Protein AF-A0A2P5C5N9-F1 (afdb_monomer)

Solvent-accessible surface area (backbone atoms only — not comparable to full-atom values): 6637 Å² total; per-residue (Å²): 135,84,82,73,84,71,80,68,76,73,80,66,76,76,73,73,68,91,63,78,86,71,82,76,91,64,102,59,92,70,82,70,89,71,60,37,61,87,92,33,42,38,79,49,70,52,51,47,75,41,74,92,76,40,22,24,39,30,42,33,39,33,23,33,37,85,57,48,84,75,49,75,49,75,52,78,43,80,70,42,93,44,70,68,56,31,40,55,50,41,48,57,52,48,55,54,47,36,50,73,75,71,47,77,112

Foldseek 3Di:
DDPPDPPPPPPDPVPPDPPPPPPDDDDDCPPDDAADPAPAKDKDKAKDDDPVQQKIKMKIWIAHNVRDTDDIDIDIGHHDDDRVSRRVVRVVVSVVVCVVVPHDD

Structure (mmCIF, N/CA/C/O backbone):
data_AF-A0A2P5C5N9-F1
#
_entry.id   AF-A0A2P5C5N9-F1
#
loop_
_atom_site.group_PDB
_atom_site.id
_atom_site.type_symbol
_atom_site.label_atom_id
_atom_site.label_alt_id
_atom_site.label_comp_id
_atom_site.label_asym_id
_atom_site.label_entity_id
_atom_site.label_seq_id
_atom_site.pdbx_PDB_ins_code
_atom_site.Cartn_x
_atom_site.Cartn_y
_atom_site.Cartn_z
_atom_site.occupancy
_atom_site.B_iso_or_equiv
_atom_site.auth_seq_id
_atom_site.auth_comp_id
_atom_site.auth_asym_id
_atom_site.auth_atom_id
_atom_site.pdbx_PDB_model_num
ATOM 1 N N . MET A 1 1 ? 17.785 -0.500 6.151 1.00 42.50 1 MET A N 1
ATOM 2 C CA . MET A 1 1 ? 16.843 0.196 5.250 1.00 42.50 1 MET A CA 1
ATOM 3 C C . MET A 1 1 ? 16.244 1.326 6.052 1.00 42.50 1 MET A C 1
ATOM 5 O O . MET A 1 1 ? 15.556 1.061 7.024 1.00 42.50 1 MET A O 1
ATOM 9 N N . ASP A 1 2 ? 16.634 2.552 5.733 1.00 36.47 2 ASP A N 1
ATOM 10 C CA . ASP A 1 2 ? 16.307 3.734 6.524 1.00 36.47 2 ASP A CA 1
ATOM 11 C C . ASP A 1 2 ? 14.911 4.222 6.107 1.00 36.47 2 ASP A C 1
ATOM 13 O O . ASP A 1 2 ? 14.725 4.747 5.005 1.00 36.47 2 ASP A O 1
ATOM 17 N N . TYR A 1 3 ? 13.894 3.956 6.930 1.00 37.94 3 TYR A N 1
ATOM 18 C CA . TYR A 1 3 ? 12.519 4.399 6.687 1.00 37.94 3 TYR A CA 1
ATOM 19 C C . TYR A 1 3 ? 12.405 5.887 7.031 1.00 37.94 3 TYR A C 1
ATOM 21 O O . TYR A 1 3 ? 11.691 6.265 7.955 1.00 37.94 3 TYR A O 1
ATOM 29 N N . LYS A 1 4 ? 13.131 6.753 6.312 1.00 34.88 4 LYS A N 1
ATOM 30 C CA . LYS A 1 4 ? 12.896 8.197 6.409 1.00 34.88 4 LYS A CA 1
ATOM 31 C C . LYS A 1 4 ? 11.409 8.441 6.160 1.00 34.88 4 LYS A C 1
ATOM 33 O O . LYS A 1 4 ? 10.875 8.011 5.132 1.00 34.88 4 LYS A O 1
ATOM 38 N N . LEU A 1 5 ? 10.764 9.065 7.146 1.00 34.59 5 LEU A N 1
ATOM 39 C CA . LEU A 1 5 ? 9.392 9.554 7.107 1.00 34.59 5 LEU A CA 1
ATOM 40 C C . LEU A 1 5 ? 9.260 10.469 5.885 1.00 34.59 5 LEU A C 1
ATOM 42 O O . LEU A 1 5 ? 9.597 11.647 5.929 1.00 34.59 5 LEU A O 1
ATOM 46 N N . TYR A 1 6 ? 8.797 9.917 4.773 1.00 34.66 6 TYR A N 1
ATOM 47 C CA . TYR A 1 6 ? 8.208 10.717 3.716 1.00 34.66 6 TYR A CA 1
ATOM 48 C C . TYR A 1 6 ? 6.714 10.671 3.989 1.00 34.66 6 TYR A C 1
ATOM 50 O O . TYR A 1 6 ? 6.005 9.815 3.462 1.00 34.66 6 TYR A O 1
ATOM 58 N N . ILE A 1 7 ? 6.247 11.567 4.861 1.00 30.53 7 ILE A N 1
ATOM 59 C CA . ILE A 1 7 ? 4.872 12.046 4.746 1.00 30.53 7 ILE A CA 1
ATOM 60 C C . ILE A 1 7 ? 4.876 12.794 3.416 1.00 30.53 7 ILE A C 1
ATOM 62 O O . ILE A 1 7 ? 5.262 13.957 3.341 1.00 30.53 7 ILE A O 1
ATOM 66 N N . VAL A 1 8 ? 4.611 12.069 2.329 1.00 31.78 8 VAL A N 1
ATOM 67 C CA . VAL A 1 8 ? 4.328 12.702 1.049 1.00 31.78 8 VAL A CA 1
ATOM 68 C C . VAL A 1 8 ? 3.018 13.423 1.287 1.00 31.78 8 VAL A C 1
ATOM 70 O O . VAL A 1 8 ? 1.972 12.792 1.423 1.00 31.78 8 VAL A O 1
ATOM 73 N N . GLU A 1 9 ? 3.113 14.742 1.420 1.00 32.28 9 GLU A N 1
ATOM 74 C CA . GLU A 1 9 ? 1.997 15.652 1.244 1.00 32.28 9 GLU A CA 1
ATOM 75 C C . GLU A 1 9 ? 1.298 15.221 -0.044 1.00 32.28 9 GLU A C 1
ATOM 77 O O . GLU A 1 9 ? 1.868 15.297 -1.139 1.00 32.28 9 GLU A O 1
ATOM 82 N N . ILE A 1 10 ? 0.120 14.620 0.110 1.00 39.56 10 ILE A N 1
ATOM 83 C CA . ILE A 1 10 ? -0.640 14.108 -1.016 1.00 39.56 10 ILE A CA 1
ATOM 84 C C . ILE A 1 10 ? -1.086 15.343 -1.791 1.00 39.56 10 ILE A C 1
ATOM 86 O O . ILE A 1 10 ? -2.069 15.989 -1.432 1.00 39.56 10 ILE A O 1
ATOM 90 N N . LYS A 1 11 ? -0.323 15.706 -2.827 1.00 28.61 11 LYS A N 1
ATOM 91 C CA . LYS A 1 11 ? -0.739 16.705 -3.804 1.00 28.61 11 LYS A CA 1
ATOM 92 C C . LYS A 1 11 ? -1.962 16.143 -4.503 1.00 28.61 11 LYS A C 1
ATOM 94 O O . LYS A 1 11 ? -1.842 15.255 -5.338 1.00 28.61 11 LYS A O 1
ATOM 99 N N . GLU A 1 12 ? -3.104 16.641 -4.048 1.00 35.25 12 GLU A N 1
ATOM 100 C CA . GLU A 1 12 ? -4.448 16.354 -4.521 1.00 35.25 12 GLU A CA 1
ATOM 101 C C . GLU A 1 12 ? -4.713 14.865 -4.747 1.00 35.25 12 GLU A C 1
ATOM 103 O O . GLU A 1 12 ? -4.561 14.318 -5.842 1.00 35.25 12 GLU A O 1
ATOM 108 N N . VAL A 1 13 ? -5.291 14.226 -3.726 1.00 43.9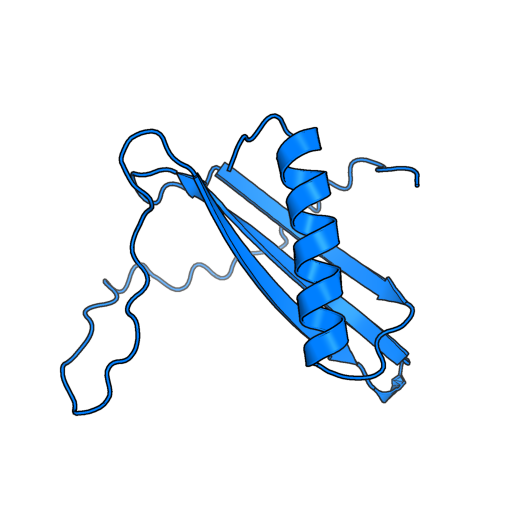4 13 VAL A N 1
ATOM 109 C CA . VAL A 1 13 ? -6.332 13.249 -4.035 1.00 43.94 13 VAL A CA 1
ATOM 110 C C . VAL A 1 13 ? -7.343 14.033 -4.864 1.00 43.94 13 VAL A C 1
ATOM 112 O O . VAL A 1 13 ? -8.050 14.882 -4.324 1.00 43.94 13 VAL A O 1
ATOM 115 N N . LYS A 1 14 ? -7.406 13.800 -6.181 1.00 33.06 14 LYS A N 1
ATOM 116 C CA . LYS A 1 14 ? -8.648 14.075 -6.897 1.00 33.06 14 LYS A CA 1
ATOM 117 C C . LYS A 1 14 ? -9.656 13.214 -6.176 1.00 33.06 14 LYS A C 1
ATOM 119 O O . LYS A 1 14 ? -9.656 11.998 -6.359 1.00 33.06 14 LYS A O 1
ATOM 124 N N . THR A 1 15 ? -10.415 13.830 -5.278 1.00 33.00 15 THR A N 1
ATOM 125 C CA . THR A 1 15 ? -11.559 13.212 -4.641 1.00 33.00 15 THR A CA 1
ATOM 126 C C . THR A 1 15 ? -12.416 12.759 -5.804 1.00 33.00 15 THR A C 1
ATOM 128 O O . THR A 1 15 ? -13.111 13.562 -6.426 1.00 33.00 15 THR A O 1
ATOM 131 N N . VAL A 1 16 ? -12.298 11.485 -6.184 1.00 47.00 16 VAL A N 1
ATOM 132 C CA . VAL A 1 16 ? -13.334 10.860 -6.981 1.00 47.00 16 VAL A CA 1
ATOM 133 C C . VAL A 1 16 ? -14.520 11.000 -6.056 1.00 47.00 16 VAL A C 1
ATOM 135 O O . VAL A 1 16 ? -14.494 10.467 -4.946 1.00 47.00 16 VAL A O 1
ATOM 138 N N . SER A 1 17 ? -15.453 11.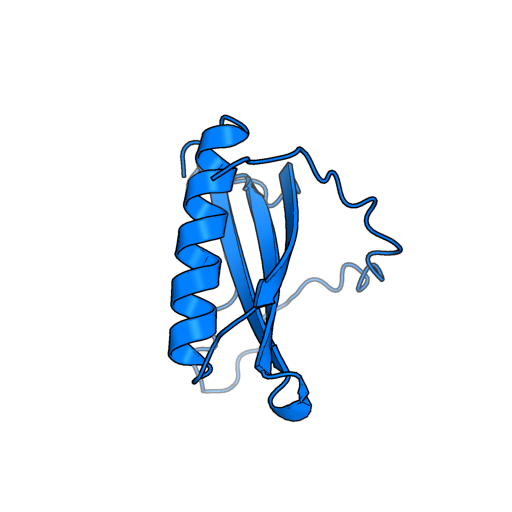874 -6.447 1.00 38.06 17 SER A N 1
ATOM 139 C CA . SER A 1 17 ? -16.683 12.139 -5.712 1.00 38.06 17 SER A CA 1
ATOM 140 C C . SER A 1 17 ? -17.174 10.825 -5.129 1.00 38.06 17 SER A C 1
ATOM 142 O O . SER A 1 17 ? -17.112 9.833 -5.862 1.00 38.06 17 SER A O 1
ATOM 144 N N . ASN A 1 18 ? -17.650 10.829 -3.880 1.00 42.84 18 ASN A N 1
ATOM 145 C CA . ASN A 1 18 ? -18.463 9.758 -3.301 1.00 42.84 18 ASN A CA 1
ATOM 146 C C . ASN A 1 18 ? -19.654 9.476 -4.238 1.00 42.84 18 ASN A C 1
ATOM 148 O O . ASN A 1 18 ? -20.781 9.890 -4.001 1.00 42.84 18 ASN A O 1
ATOM 152 N N . ARG A 1 19 ? -19.401 8.815 -5.362 1.00 39.78 19 ARG A N 1
ATOM 153 C CA . ARG A 1 19 ? -20.366 7.980 -6.025 1.00 39.78 19 ARG A CA 1
ATOM 154 C C . ARG A 1 19 ? -20.301 6.749 -5.167 1.00 39.78 19 ARG A C 1
ATOM 156 O O . ARG A 1 19 ? -19.263 6.091 -5.118 1.00 39.78 19 ARG A O 1
ATOM 163 N N . GLU A 1 20 ? -21.365 6.537 -4.409 1.00 43.75 20 GLU A N 1
ATOM 164 C CA . GLU A 1 20 ? -21.694 5.225 -3.883 1.00 43.75 20 GLU A CA 1
ATOM 165 C C . GLU A 1 20 ? -21.290 4.214 -4.957 1.00 43.75 20 GLU A C 1
ATOM 167 O O . GLU A 1 20 ? -21.830 4.237 -6.068 1.00 43.75 20 GLU A O 1
ATOM 172 N N . ILE A 1 21 ? -20.255 3.414 -4.692 1.00 50.84 21 ILE A N 1
ATOM 173 C CA . ILE A 1 21 ? -19.896 2.318 -5.585 1.00 50.84 21 ILE A CA 1
ATOM 174 C C . ILE A 1 21 ? -21.006 1.290 -5.374 1.00 50.84 21 ILE A C 1
ATOM 176 O O . ILE A 1 21 ? -20.877 0.361 -4.584 1.00 50.84 21 ILE A O 1
ATOM 180 N N . SER A 1 22 ? -22.158 1.527 -6.005 1.00 49.84 22 SER A N 1
ATOM 181 C CA . SER A 1 22 ? -23.200 0.526 -6.131 1.00 49.84 22 SER A CA 1
ATOM 182 C C . SER A 1 22 ? -22.750 -0.411 -7.239 1.00 49.84 22 SER A C 1
ATOM 184 O O . SER A 1 22 ? -22.628 -0.054 -8.411 1.00 49.84 22 SER A O 1
ATOM 186 N N . CYS A 1 23 ? -22.384 -1.608 -6.811 1.00 47.47 23 CYS A N 1
ATOM 187 C CA . CYS A 1 23 ? -22.022 -2.702 -7.681 1.00 47.47 23 CYS A CA 1
ATOM 188 C C . CYS A 1 23 ? -23.277 -3.095 -8.485 1.00 47.47 23 CYS A C 1
ATOM 190 O O . CYS A 1 23 ? -24.196 -3.707 -7.948 1.00 47.47 23 CYS A O 1
ATOM 192 N N . LEU A 1 24 ? -23.362 -2.663 -9.750 1.00 48.31 24 LEU A N 1
ATOM 193 C CA . LEU A 1 24 ? -24.441 -3.056 -10.658 1.00 48.31 24 LEU A CA 1
ATOM 194 C C . LEU A 1 24 ? -24.180 -4.480 -11.158 1.00 48.31 24 LEU A C 1
ATOM 196 O O . LEU A 1 24 ? -23.130 -4.776 -11.727 1.00 48.31 24 LEU A O 1
ATOM 200 N N . GLU A 1 25 ? -25.148 -5.363 -10.925 1.00 53.59 25 GLU A N 1
ATOM 201 C CA . GLU A 1 25 ? -25.076 -6.777 -11.279 1.00 53.59 25 GLU A CA 1
ATOM 202 C C . GLU A 1 25 ? -25.070 -6.984 -12.800 1.00 53.59 25 GLU A C 1
ATOM 204 O O . GLU A 1 25 ? -26.106 -6.905 -13.457 1.00 53.59 25 GLU A O 1
ATOM 209 N N . VAL A 1 26 ? -23.913 -7.338 -13.366 1.00 48.31 26 VAL A N 1
ATOM 210 C CA . VAL A 1 26 ? -23.842 -8.010 -14.672 1.00 48.31 26 VAL A CA 1
ATOM 211 C C . VAL A 1 26 ? -22.823 -9.144 -14.604 1.00 48.31 26 VAL A C 1
ATOM 213 O O . VAL A 1 26 ? -21.638 -8.926 -14.812 1.00 48.31 26 VAL A O 1
ATOM 216 N N . GLY A 1 27 ? -23.297 -10.367 -14.332 1.00 46.56 27 GLY A N 1
ATOM 217 C CA . GLY A 1 27 ? -22.766 -11.656 -14.830 1.00 46.56 27 GLY A CA 1
ATOM 218 C C . GLY A 1 27 ? -21.306 -12.073 -14.559 1.00 46.56 27 GLY A C 1
ATOM 219 O O . GLY A 1 27 ? -20.963 -13.234 -14.774 1.00 46.56 27 GLY A O 1
ATOM 220 N N . ARG A 1 28 ? -20.440 -11.192 -14.065 1.00 53.34 28 ARG A N 1
ATOM 221 C CA . ARG A 1 28 ? -19.092 -11.468 -13.568 1.00 53.34 28 ARG A CA 1
ATOM 222 C C . ARG A 1 28 ? -19.072 -11.026 -12.120 1.00 53.34 28 ARG A C 1
ATOM 224 O O . ARG A 1 28 ? -19.448 -9.903 -11.813 1.00 53.34 28 ARG A O 1
ATOM 231 N N . ARG A 1 29 ? -18.650 -11.919 -11.225 1.00 50.72 29 ARG A N 1
ATOM 232 C CA . ARG A 1 29 ? -18.400 -11.597 -9.816 1.00 50.72 29 ARG A CA 1
ATOM 233 C C . ARG A 1 29 ? -17.215 -10.634 -9.742 1.00 50.72 29 ARG A C 1
ATOM 235 O O . ARG A 1 29 ? -16.096 -11.051 -9.464 1.00 50.72 29 ARG A O 1
ATOM 242 N N . GLU A 1 30 ? -17.441 -9.366 -10.051 1.00 50.09 30 GLU A N 1
ATOM 243 C CA . GLU A 1 30 ? -16.525 -8.308 -9.668 1.00 50.09 30 GLU A CA 1
ATOM 244 C C . GLU A 1 30 ? -16.572 -8.243 -8.145 1.00 50.09 30 GLU A C 1
ATOM 246 O O . GLU A 1 30 ? -17.621 -8.018 -7.539 1.00 50.09 30 GLU A O 1
ATOM 251 N N . ALA A 1 31 ? -15.447 -8.573 -7.512 1.00 64.12 31 ALA A N 1
ATOM 252 C CA . ALA A 1 31 ? -15.317 -8.486 -6.071 1.00 6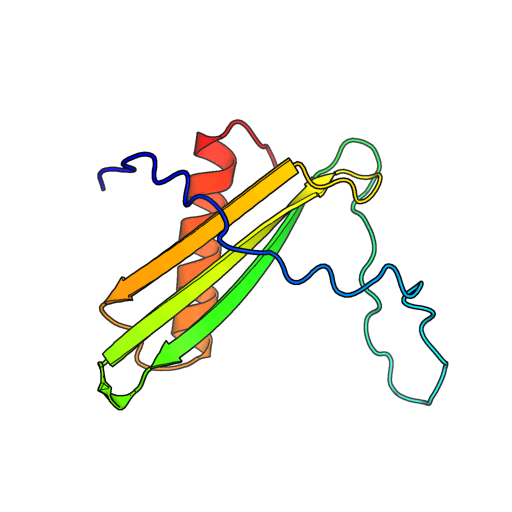4.12 31 ALA A CA 1
ATOM 253 C C . ALA A 1 31 ? -15.401 -7.005 -5.684 1.00 64.12 31 ALA A C 1
ATOM 255 O O . ALA A 1 31 ? -14.420 -6.268 -5.763 1.00 64.12 31 ALA A O 1
ATOM 256 N N . CYS A 1 32 ? -16.604 -6.575 -5.311 1.00 78.50 32 CYS A N 1
ATOM 257 C CA . CYS A 1 32 ? -16.858 -5.260 -4.744 1.00 78.50 32 CYS A CA 1
ATOM 258 C C . CYS A 1 32 ? -15.943 -5.088 -3.520 1.00 78.50 32 CYS A C 1
ATOM 260 O O . CYS A 1 32 ? -15.816 -6.006 -2.700 1.00 78.50 32 CYS A O 1
ATOM 262 N N . TRP A 1 33 ? -15.276 -3.938 -3.393 1.00 86.94 33 TRP A N 1
ATOM 263 C CA . TRP A 1 33 ? -14.481 -3.670 -2.198 1.00 86.94 33 TRP A CA 1
ATOM 264 C C . TRP A 1 33 ? -15.396 -3.683 -0.970 1.00 86.94 33 TRP A C 1
ATOM 266 O O . TRP A 1 33 ? -16.460 -3.069 -0.969 1.00 86.94 33 TRP A O 1
ATOM 276 N N . SER A 1 34 ? -14.966 -4.369 0.085 1.00 86.69 34 SER A N 1
ATOM 277 C CA . SER A 1 34 ? -15.652 -4.398 1.374 1.00 86.69 34 SER A CA 1
ATOM 278 C C . SER A 1 34 ? -14.701 -3.982 2.497 1.00 86.69 34 SER A C 1
ATOM 280 O O . SER A 1 34 ? -13.496 -4.258 2.407 1.00 86.69 34 SER A O 1
ATOM 282 N N . PRO A 1 35 ? -15.197 -3.341 3.568 1.00 90.19 35 PRO A N 1
ATOM 283 C CA . PRO A 1 35 ? -14.386 -3.078 4.750 1.00 90.19 35 PRO A CA 1
ATOM 284 C C . PRO A 1 35 ? -13.956 -4.392 5.438 1.00 90.19 35 PRO A C 1
ATOM 286 O O . PRO A 1 35 ? -14.544 -5.450 5.190 1.00 90.19 35 PRO A O 1
ATOM 289 N N . PRO A 1 36 ? -12.897 -4.367 6.266 1.00 90.75 36 PRO A N 1
ATOM 290 C CA . PRO A 1 36 ? -12.520 -5.507 7.101 1.00 90.75 36 PRO A CA 1
ATOM 291 C C . PRO A 1 36 ? -13.560 -5.760 8.209 1.00 90.75 36 PRO A C 1
ATOM 293 O O . PRO A 1 36 ? -14.462 -4.953 8.437 1.00 90.75 36 PRO A O 1
ATOM 296 N N . SER A 1 37 ? -13.418 -6.877 8.928 1.00 92.06 37 SER A N 1
ATOM 297 C CA . SER A 1 37 ? -14.204 -7.142 10.140 1.00 92.06 37 SER A CA 1
ATOM 298 C C . SER A 1 37 ? -14.021 -6.036 11.183 1.00 92.06 37 SER A C 1
ATOM 300 O O . SER A 1 37 ? -12.989 -5.364 11.211 1.00 92.06 37 SER A O 1
ATOM 302 N N . ASN A 1 38 ? -15.012 -5.869 12.063 1.00 93.50 38 ASN A N 1
ATOM 303 C CA . ASN A 1 38 ? -15.012 -4.822 13.084 1.00 93.50 38 ASN A CA 1
ATOM 304 C C . ASN A 1 38 ? -13.708 -4.804 13.904 1.00 93.50 38 ASN A C 1
ATOM 306 O O . ASN A 1 38 ? -13.253 -5.851 14.365 1.00 93.50 38 ASN A O 1
ATOM 310 N N . GLY A 1 39 ? -13.123 -3.617 14.077 1.00 91.69 39 GLY A N 1
ATOM 311 C CA . GLY A 1 39 ? -11.839 -3.431 14.768 1.00 91.69 39 GLY A CA 1
ATOM 312 C C . GLY A 1 39 ? -10.595 -3.792 13.944 1.00 91.69 39 GLY A C 1
ATOM 313 O O . GLY A 1 39 ? -9.485 -3.657 14.451 1.00 91.69 39 GLY A O 1
ATOM 314 N N . GLY A 1 40 ? -10.763 -4.238 12.696 1.00 94.12 40 GLY A N 1
ATOM 315 C CA . GLY A 1 40 ? -9.672 -4.530 11.771 1.00 94.12 40 GLY A CA 1
ATOM 316 C C . GLY A 1 40 ? -9.306 -3.357 10.861 1.00 94.12 40 GLY A C 1
ATOM 317 O O . GLY A 1 40 ? -10.038 -2.371 10.733 1.00 94.12 40 GLY A O 1
ATOM 318 N N . PHE A 1 41 ? -8.183 -3.522 10.168 1.00 95.62 41 PHE A N 1
ATOM 319 C CA . PHE A 1 41 ? -7.689 -2.608 9.146 1.00 95.62 41 PHE A CA 1
ATOM 320 C C . PHE A 1 41 ? -7.546 -3.342 7.811 1.00 95.62 41 PHE A C 1
ATOM 322 O O . PHE A 1 41 ? -7.303 -4.545 7.764 1.00 95.62 41 PHE A O 1
ATOM 329 N N . LYS A 1 42 ? -7.701 -2.623 6.699 1.00 95.38 42 LYS A N 1
ATOM 330 C CA . LYS A 1 42 ? -7.460 -3.151 5.353 1.00 95.38 42 LYS A CA 1
ATOM 331 C C . LYS A 1 42 ? -6.422 -2.293 4.650 1.00 95.38 42 LYS A C 1
ATOM 333 O O . LYS A 1 42 ? -6.604 -1.086 4.512 1.00 95.38 42 LYS A O 1
ATOM 338 N N . LEU A 1 43 ? -5.349 -2.943 4.205 1.00 95.69 43 LEU A N 1
ATOM 339 C CA . LEU A 1 43 ? -4.291 -2.357 3.390 1.00 95.69 43 LEU A CA 1
ATOM 340 C C . LEU A 1 43 ? -4.553 -2.689 1.916 1.00 95.69 43 LEU A C 1
ATOM 342 O O . LEU A 1 43 ? -4.469 -3.847 1.512 1.00 95.69 43 LEU A O 1
ATOM 346 N N . ASN A 1 44 ? -4.862 -1.676 1.113 1.00 95.38 44 ASN A N 1
ATOM 347 C CA . ASN A 1 44 ? -4.943 -1.779 -0.342 1.00 95.38 44 ASN A CA 1
ATOM 348 C C . ASN A 1 44 ? -3.636 -1.267 -0.949 1.00 95.38 44 ASN A C 1
ATOM 350 O O . ASN A 1 44 ? -3.173 -0.199 -0.556 1.00 95.38 44 ASN A O 1
ATOM 354 N N . VAL A 1 45 ? -3.052 -2.015 -1.885 1.00 94.75 45 VAL A N 1
ATOM 355 C CA . VAL A 1 45 ? -1.765 -1.710 -2.526 1.00 94.75 45 VAL A CA 1
ATOM 356 C C . VAL A 1 45 ? -1.915 -1.893 -4.031 1.00 94.75 45 VAL A C 1
ATOM 358 O O . VAL A 1 45 ? -2.621 -2.809 -4.444 1.00 94.75 45 VAL A O 1
ATOM 361 N N . ASP A 1 46 ? -1.278 -1.023 -4.808 1.00 92.50 46 ASP A N 1
ATOM 362 C CA . ASP A 1 46 ? -1.209 -1.116 -6.269 1.00 92.50 46 ASP A CA 1
ATOM 363 C C . ASP A 1 46 ? 0.145 -0.594 -6.759 1.00 92.50 46 ASP A C 1
ATOM 365 O O . ASP A 1 46 ? 0.681 0.375 -6.194 1.00 92.50 46 ASP A O 1
ATOM 369 N N . ALA A 1 47 ? 0.709 -1.229 -7.785 1.00 92.38 47 ALA A N 1
ATOM 370 C CA . ALA A 1 47 ? 2.016 -0.892 -8.325 1.00 92.38 47 ALA A CA 1
ATOM 371 C C . ALA A 1 47 ? 1.994 -0.678 -9.843 1.00 92.38 47 ALA A C 1
ATOM 373 O O . ALA A 1 47 ? 1.474 -1.461 -10.629 1.00 92.38 47 ALA A O 1
ATOM 374 N N . ALA A 1 48 ? 2.691 0.364 -10.284 1.00 90.75 48 ALA A N 1
ATOM 375 C CA . ALA A 1 48 ? 2.905 0.675 -11.686 1.00 90.75 48 ALA A CA 1
ATOM 376 C C . ALA A 1 48 ? 4.387 0.549 -12.041 1.00 90.75 48 A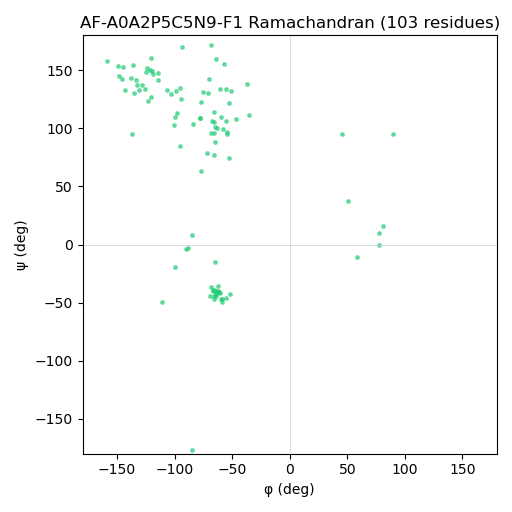LA A C 1
ATOM 378 O O . ALA A 1 48 ? 5.270 0.946 -11.282 1.00 90.75 48 ALA A O 1
ATOM 379 N N . ILE A 1 49 ? 4.681 0.033 -13.233 1.00 92.12 49 ILE A N 1
ATOM 380 C CA . ILE A 1 49 ? 6.051 -0.057 -13.746 1.00 92.12 49 ILE A CA 1
ATOM 381 C C . ILE A 1 49 ? 6.257 0.981 -14.831 1.00 92.12 49 ILE A C 1
ATOM 383 O O . ILE A 1 49 ? 5.492 1.057 -15.790 1.00 92.12 49 ILE A O 1
ATOM 387 N N . ASN A 1 50 ? 7.369 1.699 -14.735 1.00 88.44 50 ASN A N 1
ATOM 388 C CA . ASN A 1 50 ? 7.916 2.464 -15.836 1.00 88.44 50 ASN A CA 1
ATOM 389 C C . ASN A 1 50 ? 9.077 1.679 -16.464 1.00 88.44 50 ASN A C 1
ATOM 391 O O . ASN A 1 50 ? 10.184 1.628 -15.917 1.00 88.44 50 ASN A O 1
ATOM 395 N N . LYS A 1 51 ? 8.807 1.048 -17.614 1.00 86.38 51 LYS A N 1
ATOM 396 C CA . LYS A 1 51 ? 9.777 0.199 -18.323 1.00 86.38 51 LYS A CA 1
ATOM 397 C C . LYS A 1 51 ? 10.960 1.001 -18.861 1.00 86.38 51 LYS A C 1
ATOM 399 O O . LYS A 1 51 ? 12.092 0.535 -18.743 1.00 86.38 51 LYS A O 1
ATOM 404 N N . ASP A 1 52 ? 10.708 2.207 -19.366 1.00 88.00 52 ASP A N 1
ATOM 405 C CA . ASP A 1 52 ? 11.734 3.077 -19.951 1.00 88.00 52 ASP A CA 1
ATOM 406 C C . ASP A 1 52 ? 12.768 3.489 -18.901 1.00 88.00 52 ASP A C 1
ATOM 408 O O . ASP A 1 52 ? 13.975 3.423 -19.126 1.00 88.00 52 ASP A O 1
ATOM 412 N N . MET A 1 53 ? 12.291 3.830 -17.703 1.00 85.12 53 MET A N 1
ATOM 413 C CA . MET A 1 53 ? 13.132 4.228 -16.575 1.00 85.12 53 MET A CA 1
ATOM 414 C C . MET A 1 53 ? 13.596 3.052 -15.704 1.00 85.12 53 MET A C 1
ATOM 416 O O . MET A 1 53 ? 14.329 3.272 -14.743 1.00 85.12 53 MET A O 1
ATOM 420 N N . ARG A 1 54 ? 13.165 1.812 -15.984 1.00 86.50 54 ARG A N 1
ATOM 421 C CA . ARG A 1 54 ? 13.424 0.613 -15.152 1.00 86.50 54 ARG A CA 1
ATOM 422 C C . ARG A 1 54 ? 13.081 0.817 -13.667 1.00 86.50 54 ARG A C 1
ATOM 424 O O . ARG A 1 54 ? 13.774 0.334 -12.765 1.00 86.50 54 ARG A O 1
ATOM 431 N N . THR A 1 55 ? 12.001 1.546 -13.409 1.00 88.75 55 THR A N 1
ATOM 432 C CA . THR A 1 55 ? 11.508 1.862 -12.061 1.00 88.75 55 THR A CA 1
ATOM 433 C C . THR A 1 55 ? 10.097 1.331 -11.874 1.00 88.75 55 THR A C 1
ATOM 435 O O . THR A 1 55 ? 9.385 1.061 -12.840 1.00 88.75 55 THR A O 1
ATOM 438 N N . MET A 1 56 ? 9.692 1.187 -10.620 1.00 92.56 56 MET A N 1
ATOM 439 C CA . MET A 1 56 ? 8.295 1.030 -10.240 1.00 92.56 56 MET A CA 1
ATOM 440 C C . MET A 1 56 ? 7.881 2.167 -9.314 1.00 92.56 56 MET A C 1
ATOM 442 O O . MET A 1 56 ? 8.686 2.664 -8.528 1.00 92.56 56 MET A O 1
ATOM 446 N N . ASP A 1 57 ? 6.617 2.536 -9.391 1.00 92.38 57 ASP A N 1
ATOM 447 C CA . ASP A 1 57 ? 5.922 3.372 -8.426 1.00 92.38 57 ASP A CA 1
ATOM 448 C C . ASP A 1 57 ? 4.842 2.522 -7.770 1.00 92.38 57 ASP A C 1
ATOM 450 O O . ASP A 1 57 ? 4.295 1.624 -8.402 1.00 92.38 57 ASP A O 1
ATOM 454 N N . PHE A 1 58 ? 4.534 2.769 -6.505 1.00 94.12 58 PHE A N 1
ATOM 455 C CA . PHE A 1 58 ? 3.403 2.110 -5.868 1.00 94.12 58 PHE A CA 1
ATOM 456 C C . PHE A 1 58 ? 2.708 3.036 -4.882 1.00 94.12 58 PHE A C 1
ATOM 458 O O . PHE A 1 58 ? 3.324 3.942 -4.308 1.00 94.12 58 PHE A O 1
ATOM 465 N N . GLY A 1 59 ? 1.420 2.772 -4.693 1.00 93.75 59 GLY A N 1
ATOM 466 C CA . GLY A 1 59 ? 0.570 3.410 -3.704 1.00 93.75 59 GLY A CA 1
ATOM 467 C C . GLY A 1 59 ? 0.029 2.379 -2.724 1.00 93.75 59 GLY A C 1
ATOM 468 O O . GLY A 1 59 ? -0.236 1.238 -3.094 1.00 93.75 59 GLY A O 1
ATOM 469 N N . ALA A 1 60 ? -0.148 2.782 -1.470 1.00 95.38 60 ALA A N 1
ATOM 470 C CA . ALA A 1 60 ? -0.865 1.996 -0.482 1.00 95.38 60 ALA A CA 1
ATOM 471 C C . ALA A 1 60 ? -1.793 2.876 0.359 1.00 95.38 60 ALA A C 1
ATOM 473 O O . ALA A 1 60 ? -1.446 4.011 0.684 1.00 95.38 60 ALA A O 1
ATOM 474 N N . ILE A 1 61 ? -2.962 2.349 0.721 1.00 96.06 61 ILE A N 1
ATOM 475 C CA . ILE A 1 61 ? -3.965 3.007 1.567 1.00 96.06 61 ILE A CA 1
ATOM 476 C C . ILE A 1 61 ? -4.388 2.038 2.669 1.00 96.06 61 ILE A C 1
ATOM 478 O O . ILE A 1 61 ? -4.719 0.887 2.388 1.00 96.06 61 ILE A O 1
ATOM 482 N N . ILE A 1 62 ? -4.421 2.522 3.909 1.00 95.31 62 ILE A N 1
ATOM 483 C CA . ILE A 1 62 ? -5.001 1.825 5.058 1.00 95.31 62 ILE A CA 1
ATOM 484 C C . ILE A 1 62 ? -6.360 2.448 5.364 1.00 95.31 62 ILE A C 1
ATOM 486 O O . ILE A 1 62 ? -6.473 3.671 5.498 1.00 95.31 62 ILE A O 1
ATOM 490 N N . ARG A 1 63 ? -7.376 1.595 5.499 1.00 95.75 63 ARG A N 1
ATOM 491 C CA . ARG A 1 63 ? -8.712 1.964 5.980 1.00 95.75 63 ARG A CA 1
ATOM 492 C C . ARG A 1 63 ? -9.112 1.118 7.179 1.00 95.75 63 ARG A C 1
ATOM 494 O O . ARG A 1 63 ? -8.661 -0.022 7.291 1.00 95.75 63 ARG A O 1
ATOM 501 N N . ASP A 1 64 ? -9.951 1.658 8.051 1.00 94.25 64 ASP A N 1
ATOM 502 C CA . ASP A 1 64 ? -10.520 0.906 9.170 1.00 94.25 64 ASP A CA 1
ATOM 503 C C . ASP A 1 64 ? -11.785 0.117 8.772 1.00 94.25 64 ASP A C 1
ATOM 505 O O . ASP A 1 64 ? -12.218 0.107 7.615 1.00 94.25 64 ASP A O 1
ATOM 509 N N . SER A 1 65 ? -12.402 -0.544 9.754 1.00 95.50 65 SER A N 1
ATOM 510 C CA . SER A 1 65 ? -13.659 -1.289 9.588 1.00 95.50 65 SER A CA 1
ATOM 511 C C . SER A 1 65 ? -14.889 -0.446 9.225 1.00 95.50 65 SER A C 1
ATOM 513 O O . SER A 1 65 ? -15.884 -1.001 8.765 1.00 95.50 65 SER A O 1
ATOM 515 N N . LYS A 1 66 ? -14.836 0.882 9.379 1.00 93.69 66 LYS A N 1
ATOM 516 C CA . LYS A 1 66 ? -15.873 1.809 8.896 1.00 93.69 66 LYS A CA 1
ATOM 517 C C . LYS A 1 66 ? -15.587 2.293 7.471 1.00 93.69 66 LYS A C 1
ATOM 519 O O . LYS A 1 66 ? -16.396 3.009 6.888 1.00 93.69 66 LYS A O 1
ATOM 524 N N . GLY A 1 67 ? -14.451 1.892 6.900 1.00 90.44 67 GLY A N 1
ATOM 525 C CA . 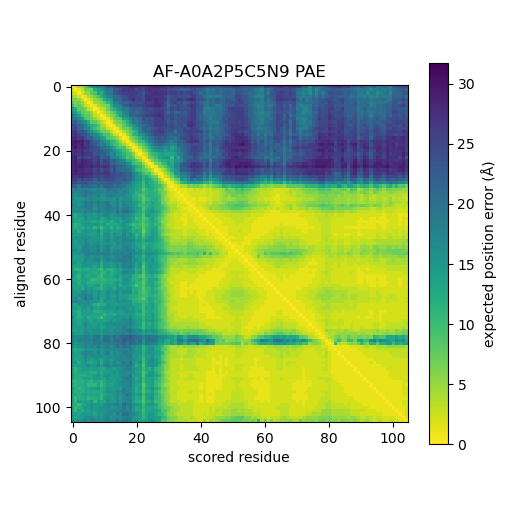GLY A 1 67 ? -13.960 2.371 5.615 1.00 90.44 67 GLY A CA 1
ATOM 526 C C . GLY A 1 67 ? -13.329 3.762 5.682 1.00 90.44 67 GLY A C 1
ATOM 527 O O . GLY A 1 67 ? -13.033 4.329 4.623 1.00 90.44 67 GLY A O 1
ATOM 528 N N . GLU A 1 68 ? -13.100 4.291 6.888 1.00 92.44 68 GLU A N 1
ATOM 529 C CA . GLU A 1 68 ? -12.460 5.581 7.117 1.00 92.44 68 GLU A CA 1
ATOM 530 C C . GLU A 1 68 ? -10.976 5.499 6.761 1.00 92.44 68 GLU A C 1
ATOM 532 O O . GLU A 1 68 ? -10.307 4.485 6.964 1.00 92.44 68 GLU A O 1
ATOM 537 N N . PHE A 1 69 ? -10.463 6.580 6.179 1.00 93.25 69 PHE A N 1
ATOM 538 C CA . PHE A 1 69 ? -9.058 6.694 5.818 1.00 93.25 69 PHE A CA 1
ATOM 539 C C . PHE A 1 69 ? -8.187 6.829 7.070 1.00 93.25 69 PHE A C 1
ATOM 541 O O . PHE A 1 69 ? -8.433 7.701 7.899 1.00 93.25 69 PHE A O 1
ATOM 548 N N . ILE A 1 70 ? -7.135 6.012 7.159 1.00 94.56 70 ILE A N 1
ATOM 549 C CA . ILE A 1 70 ? -6.200 6.016 8.292 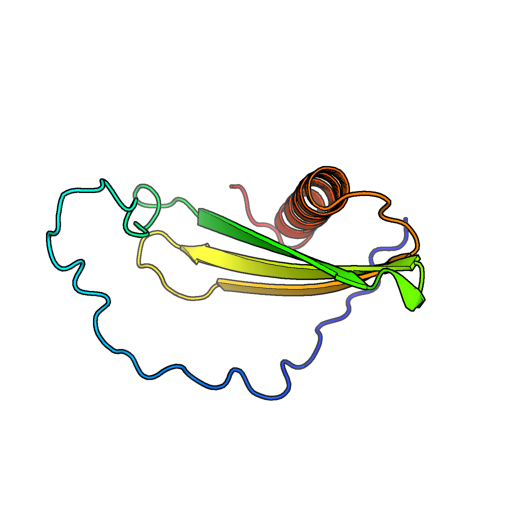1.00 94.56 70 ILE A CA 1
ATOM 550 C C . ILE A 1 70 ? -4.828 6.539 7.874 1.00 94.56 70 ILE A C 1
ATOM 552 O O . ILE A 1 70 ? -4.265 7.411 8.531 1.00 94.56 70 ILE A O 1
ATOM 556 N N . ALA A 1 71 ? -4.273 6.007 6.784 1.00 92.88 71 ALA A N 1
ATOM 557 C CA . ALA A 1 71 ? -2.950 6.388 6.301 1.00 92.88 71 ALA A CA 1
ATOM 558 C C . ALA A 1 71 ? -2.774 6.054 4.815 1.00 92.88 71 ALA A C 1
ATOM 560 O O . ALA A 1 71 ? -3.425 5.151 4.288 1.00 92.88 71 ALA A O 1
ATOM 561 N N . ALA A 1 72 ? -1.840 6.738 4.151 1.00 95.69 72 ALA A N 1
ATOM 562 C CA . ALA A 1 72 ? -1.406 6.418 2.794 1.00 95.69 72 ALA A CA 1
ATOM 563 C C . ALA A 1 72 ? 0.117 6.475 2.651 1.00 95.69 72 ALA A C 1
ATOM 565 O O . ALA A 1 72 ? 0.804 7.202 3.370 1.00 95.69 72 ALA A O 1
ATOM 566 N N . LEU A 1 73 ? 0.622 5.725 1.676 1.00 93.19 73 LEU A N 1
ATOM 567 C CA . LEU A 1 73 ? 2.017 5.684 1.262 1.00 93.19 73 LEU A CA 1
ATOM 568 C C . LEU A 1 73 ? 2.092 5.784 -0.261 1.00 93.19 73 LEU A C 1
ATOM 570 O O . LEU A 1 73 ? 1.345 5.111 -0.963 1.00 93.19 73 LEU A O 1
ATOM 574 N N . SER A 1 74 ? 3.033 6.574 -0.769 1.00 94.44 74 SER A N 1
ATOM 575 C CA . SER A 1 74 ? 3.425 6.557 -2.178 1.00 94.44 74 SER A CA 1
ATOM 576 C C . SER A 1 74 ? 4.943 6.589 -2.277 1.00 94.44 74 SER A C 1
ATOM 578 O O . SER A 1 74 ? 5.595 7.388 -1.597 1.00 94.44 74 SER A O 1
ATOM 580 N N . LYS A 1 75 ? 5.523 5.687 -3.070 1.00 90.31 75 LYS A N 1
ATOM 581 C CA . LYS A 1 75 ? 6.977 5.557 -3.218 1.00 90.31 75 LYS A CA 1
ATOM 582 C C . LYS A 1 75 ? 7.356 5.091 -4.619 1.00 90.31 75 LYS A C 1
ATOM 584 O O . LYS A 1 75 ? 6.714 4.220 -5.196 1.00 90.31 75 LYS A O 1
ATOM 589 N N . LYS A 1 76 ? 8.491 5.609 -5.088 1.00 90.94 76 LYS A N 1
ATOM 590 C CA . LYS A 1 76 ? 9.227 5.102 -6.247 1.00 90.94 76 LYS A CA 1
ATOM 591 C C . LYS A 1 76 ? 10.331 4.159 -5.779 1.00 90.94 76 LYS A C 1
ATOM 593 O O . LYS A 1 76 ? 11.070 4.488 -4.850 1.00 90.94 76 LYS A O 1
ATOM 598 N N . ILE A 1 77 ? 10.469 3.009 -6.425 1.00 86.12 77 ILE A N 1
ATOM 599 C CA . ILE A 1 77 ? 11.534 2.033 -6.186 1.00 86.12 77 ILE A CA 1
ATOM 600 C C . ILE A 1 77 ? 12.238 1.743 -7.512 1.00 86.12 77 ILE A C 1
ATOM 602 O O . ILE A 1 77 ? 11.609 1.506 -8.544 1.00 86.12 77 ILE A O 1
ATOM 606 N N . VAL A 1 78 ? 13.570 1.741 -7.489 1.00 86.06 78 VAL A N 1
ATOM 607 C CA . VAL A 1 78 ? 14.368 1.285 -8.630 1.00 86.06 78 VAL A CA 1
ATOM 608 C C . VAL A 1 78 ? 14.321 -0.238 -8.696 1.00 86.06 78 VAL A C 1
ATOM 610 O O . VAL A 1 78 ? 14.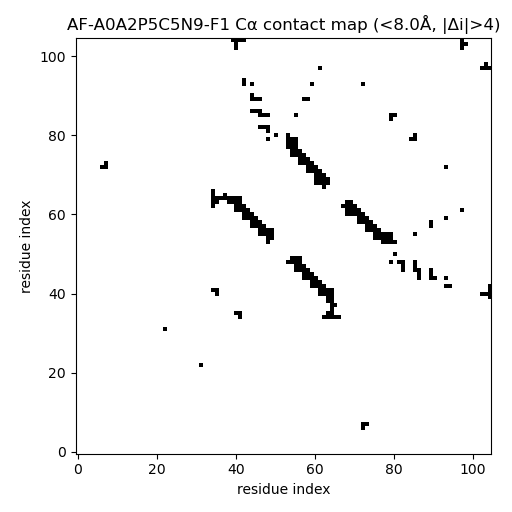571 -0.920 -7.702 1.00 86.06 78 VAL A O 1
ATOM 613 N N . GLY A 1 79 ? 14.041 -0.774 -9.883 1.00 71.50 79 GLY A N 1
ATOM 614 C CA . GLY A 1 79 ? 14.060 -2.209 -10.125 1.00 71.50 79 GLY A CA 1
ATOM 615 C C . GLY A 1 79 ? 12.721 -2.900 -9.875 1.00 71.50 79 GLY A C 1
ATOM 616 O O . GLY A 1 79 ? 12.437 -3.396 -8.784 1.00 71.50 79 GLY A O 1
ATOM 617 N N . ALA A 1 80 ? 11.965 -3.066 -10.953 1.00 69.50 80 ALA A N 1
ATOM 618 C CA . ALA A 1 80 ? 10.977 -4.122 -11.127 1.00 69.50 80 ALA A CA 1
ATOM 619 C C . ALA A 1 80 ? 11.022 -4.566 -12.592 1.00 69.50 80 ALA A C 1
ATOM 621 O O . ALA A 1 80 ? 11.079 -3.727 -13.489 1.00 69.50 80 ALA A O 1
ATOM 622 N N . LEU A 1 81 ? 11.064 -5.879 -12.819 1.00 75.38 81 LEU A N 1
ATOM 623 C CA . LEU A 1 81 ? 11.204 -6.457 -14.160 1.00 75.38 81 LEU A CA 1
ATOM 624 C C . LEU A 1 81 ? 9.862 -6.931 -14.734 1.00 75.38 81 LEU A C 1
ATOM 626 O O . LEU A 1 81 ? 9.740 -7.071 -15.947 1.00 75.38 81 LEU A O 1
ATOM 630 N N . SER A 1 82 ? 8.858 -7.143 -13.880 1.00 87.75 82 SER A N 1
ATOM 631 C CA . SER A 1 82 ? 7.510 -7.552 -14.273 1.00 87.75 82 SER A CA 1
ATOM 632 C C . SER A 1 82 ? 6.460 -6.994 -13.302 1.00 87.75 82 SER A C 1
ATOM 634 O O . SER A 1 82 ? 6.812 -6.744 -12.140 1.00 87.75 82 SER A O 1
ATOM 636 N N . PRO A 1 83 ? 5.204 -6.782 -13.747 1.00 87.81 83 PRO A N 1
ATOM 637 C CA . PRO A 1 83 ? 4.111 -6.289 -12.901 1.00 87.81 83 PRO A CA 1
ATOM 638 C C . PRO A 1 83 ? 3.934 -7.100 -11.616 1.00 87.81 83 PRO A C 1
ATOM 640 O O . PRO A 1 83 ? 3.845 -6.531 -10.537 1.00 87.81 83 PRO A O 1
ATOM 643 N N . GLU A 1 84 ? 4.016 -8.425 -11.700 1.00 90.62 84 GLU A N 1
ATOM 644 C CA . GLU A 1 84 ? 3.855 -9.333 -10.560 1.00 90.62 84 GLU A CA 1
ATOM 645 C C . GLU A 1 84 ? 4.941 -9.105 -9.499 1.00 90.62 84 GLU A C 1
ATOM 647 O O . GLU A 1 84 ? 4.672 -9.103 -8.298 1.00 90.62 84 GLU A O 1
ATOM 652 N N . MET A 1 85 ? 6.180 -8.862 -9.940 1.00 88.69 85 MET A N 1
ATOM 653 C CA . MET A 1 85 ? 7.287 -8.524 -9.048 1.00 88.69 85 MET A CA 1
ATOM 654 C C . MET A 1 85 ? 7.093 -7.143 -8.410 1.00 88.69 85 MET A C 1
ATOM 656 O O . MET A 1 85 ? 7.468 -6.953 -7.253 1.00 88.69 85 MET A O 1
ATOM 660 N N . ALA A 1 86 ? 6.540 -6.174 -9.147 1.00 89.62 86 ALA A N 1
ATOM 661 C CA . ALA A 1 86 ? 6.245 -4.850 -8.608 1.00 89.62 86 ALA A CA 1
ATOM 662 C C . ALA A 1 86 ? 5.159 -4.919 -7.528 1.00 89.62 86 ALA A C 1
ATOM 664 O O . ALA A 1 86 ? 5.379 -4.397 -6.438 1.00 89.62 86 ALA A O 1
ATOM 665 N N . GLU A 1 87 ? 4.064 -5.637 -7.780 1.00 89.44 87 GLU A N 1
ATOM 666 C CA . GLU A 1 87 ? 2.993 -5.855 -6.801 1.00 89.44 87 GLU A CA 1
ATOM 667 C C . GLU A 1 87 ? 3.512 -6.536 -5.530 1.00 89.44 87 GLU A C 1
ATOM 669 O O . GLU A 1 87 ? 3.325 -6.040 -4.418 1.00 89.44 87 GLU A O 1
ATOM 674 N N . ALA A 1 88 ? 4.262 -7.635 -5.674 1.00 91.31 88 ALA A N 1
ATOM 675 C CA . ALA A 1 88 ? 4.818 -8.355 -4.529 1.00 91.31 88 ALA A CA 1
ATOM 676 C C . ALA A 1 88 ? 5.767 -7.478 -3.691 1.00 91.31 88 ALA A C 1
ATOM 678 O O . ALA A 1 88 ? 5.716 -7.487 -2.456 1.00 91.31 88 ALA A O 1
ATOM 679 N N . LYS A 1 89 ? 6.619 -6.680 -4.350 1.00 91.94 89 LYS A N 1
ATOM 680 C CA . LYS A 1 89 ? 7.500 -5.723 -3.667 1.00 91.94 89 LYS A CA 1
ATOM 681 C C . LYS A 1 89 ? 6.709 -4.619 -2.974 1.00 91.94 89 LYS A C 1
ATOM 683 O O . LYS A 1 89 ? 7.020 -4.297 -1.827 1.00 91.94 89 LYS A O 1
ATOM 688 N N . ALA A 1 90 ? 5.706 -4.056 -3.642 1.00 93.38 90 ALA A N 1
ATOM 689 C CA . ALA A 1 90 ? 4.855 -3.012 -3.088 1.00 93.38 90 ALA A CA 1
ATOM 690 C C . ALA A 1 90 ? 4.160 -3.496 -1.813 1.00 93.38 90 ALA A C 1
ATOM 692 O O . ALA A 1 90 ? 4.246 -2.825 -0.784 1.00 93.38 90 ALA A O 1
ATOM 693 N N . VAL A 1 91 ? 3.576 -4.700 -1.833 1.00 95.25 91 VAL A N 1
ATOM 694 C CA . VAL A 1 91 ? 2.943 -5.319 -0.658 1.00 95.25 91 VAL A CA 1
ATOM 695 C C . VAL A 1 91 ? 3.945 -5.502 0.482 1.00 95.25 91 VAL A C 1
ATOM 697 O O . VAL A 1 91 ? 3.664 -5.107 1.612 1.00 95.25 91 VAL A O 1
ATOM 700 N N . GLY A 1 92 ? 5.141 -6.034 0.212 1.00 94.31 92 GLY A N 1
ATOM 701 C CA . GLY A 1 92 ? 6.161 -6.233 1.250 1.00 94.31 92 GLY A CA 1
ATOM 702 C C . GLY A 1 92 ? 6.612 -4.928 1.921 1.00 94.31 92 GLY A C 1
ATOM 703 O O . GLY A 1 92 ? 6.760 -4.862 3.150 1.00 94.31 92 GLY A O 1
ATOM 704 N N . VAL A 1 93 ? 6.787 -3.864 1.132 1.00 94.19 93 VAL A N 1
ATOM 705 C CA . VAL A 1 93 ? 7.136 -2.533 1.652 1.00 94.19 93 VAL A CA 1
ATOM 706 C C . VAL A 1 93 ? 5.964 -1.930 2.426 1.00 94.19 93 VAL A C 1
ATOM 708 O O . VAL A 1 93 ? 6.170 -1.415 3.525 1.00 94.19 93 VAL A O 1
ATOM 711 N N . ALA A 1 94 ? 4.743 -2.033 1.903 1.00 95.69 94 ALA A N 1
ATOM 712 C CA . ALA A 1 94 ? 3.542 -1.502 2.534 1.00 95.69 94 ALA A CA 1
ATOM 713 C C . ALA A 1 94 ? 3.218 -2.200 3.870 1.00 95.69 94 ALA A C 1
ATOM 715 O O . ALA A 1 94 ? 2.888 -1.521 4.837 1.00 95.69 94 ALA A O 1
ATOM 716 N N . LEU A 1 95 ? 3.402 -3.522 3.981 1.00 96.31 95 LEU A N 1
ATOM 717 C CA . LEU A 1 95 ? 3.250 -4.269 5.241 1.00 96.31 95 LEU A CA 1
ATOM 718 C C . LEU A 1 95 ? 4.278 -3.847 6.298 1.00 96.31 95 LEU A C 1
ATOM 720 O O . LEU A 1 95 ? 3.969 -3.727 7.485 1.00 96.31 95 LEU A O 1
ATOM 724 N N . SER A 1 96 ? 5.524 -3.625 5.877 1.00 95.81 96 SER A N 1
ATOM 725 C CA . SER A 1 96 ? 6.579 -3.147 6.777 1.00 95.81 96 SER A CA 1
ATOM 726 C C . SER A 1 96 ? 6.286 -1.727 7.260 1.00 95.81 96 SER A C 1
ATOM 728 O O . SER A 1 96 ? 6.446 -1.430 8.442 1.00 95.81 96 SER A O 1
ATOM 730 N N . TRP A 1 97 ? 5.787 -0.876 6.363 1.00 95.50 97 TRP A N 1
ATOM 731 C CA . TRP A 1 97 ? 5.332 0.469 6.689 1.00 95.50 97 TRP A CA 1
ATOM 732 C C . TRP A 1 97 ? 4.122 0.474 7.635 1.00 95.50 97 TRP A C 1
ATOM 734 O O . TRP A 1 97 ? 4.156 1.212 8.613 1.00 95.50 97 TRP A O 1
ATOM 744 N N . ALA A 1 98 ? 3.111 -0.374 7.415 1.00 95.50 98 A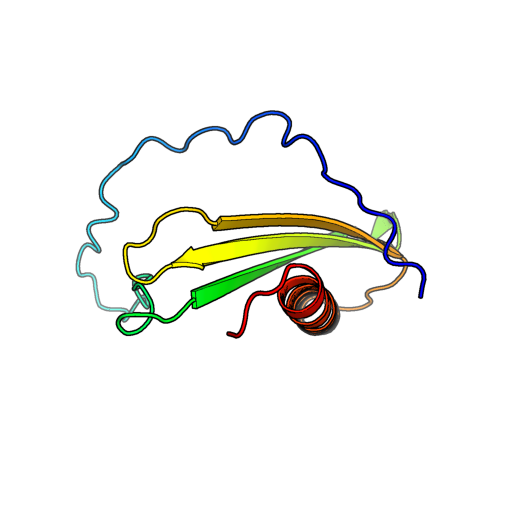LA A N 1
ATOM 745 C CA . ALA A 1 98 ? 1.932 -0.480 8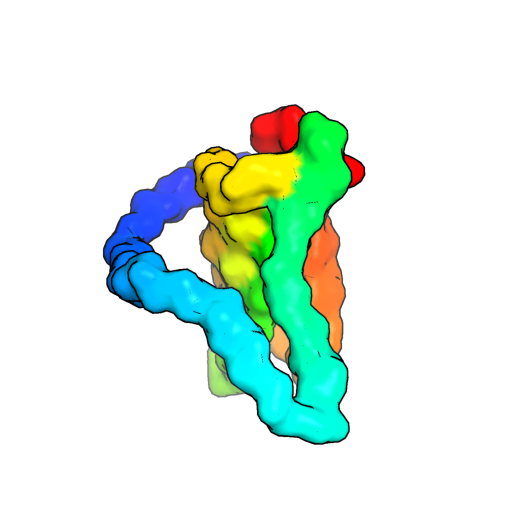.282 1.00 95.50 98 ALA A CA 1
ATOM 746 C C . ALA A 1 98 ? 2.325 -0.761 9.742 1.00 95.50 98 ALA A C 1
ATOM 748 O O . ALA A 1 98 ? 1.893 -0.057 10.652 1.00 95.50 98 ALA A O 1
ATOM 749 N N . ARG A 1 99 ? 3.243 -1.714 9.955 1.00 95.38 99 ARG A N 1
ATOM 750 C CA . ARG A 1 99 ? 3.794 -2.004 11.289 1.00 95.38 99 ARG A CA 1
ATOM 751 C C . ARG A 1 99 ? 4.552 -0.820 11.880 1.00 95.38 99 ARG A C 1
ATOM 753 O O . ARG A 1 99 ? 4.413 -0.537 13.064 1.00 95.38 99 ARG A O 1
ATOM 760 N N . TYR A 1 100 ? 5.338 -0.123 11.062 1.00 93.44 100 TYR A N 1
ATOM 761 C CA . TYR A 1 100 ? 6.093 1.051 11.495 1.00 93.44 100 TYR A CA 1
ATOM 762 C C . TYR A 1 100 ? 5.183 2.199 11.965 1.00 93.44 100 TYR A C 1
ATOM 764 O O . TYR A 1 100 ? 5.517 2.876 12.932 1.00 93.44 100 TYR A O 1
ATOM 772 N N . VAL A 1 101 ? 4.019 2.387 11.335 1.00 90.12 101 VAL A N 1
ATOM 773 C CA . VAL A 1 101 ? 3.021 3.389 11.757 1.00 90.12 101 VAL A CA 1
ATOM 774 C C . VAL A 1 101 ? 2.076 2.890 12.860 1.00 90.12 101 VAL A C 1
ATOM 776 O O . VAL A 1 101 ? 1.116 3.576 13.196 1.00 90.12 101 VAL A O 1
ATOM 779 N N . GLY A 1 102 ? 2.336 1.712 13.439 1.00 92.38 102 GLY A N 1
ATOM 780 C CA . GLY A 1 102 ? 1.568 1.170 14.563 1.00 92.38 102 GLY A CA 1
ATOM 781 C C . GLY A 1 102 ? 0.256 0.479 14.181 1.00 92.38 102 GLY A C 1
ATOM 782 O O . GLY A 1 102 ? -0.577 0.251 15.054 1.00 92.38 102 GLY A O 1
ATOM 783 N N . ILE A 1 103 ? 0.060 0.129 12.906 1.00 92.56 103 ILE A N 1
ATOM 784 C CA . ILE A 1 103 ? -1.126 -0.595 12.437 1.00 92.56 103 ILE A CA 1
ATOM 785 C C . ILE A 1 103 ? -0.845 -2.098 12.401 1.00 92.56 103 ILE A C 1
ATOM 787 O O . ILE A 1 103 ? 0.094 -2.559 11.745 1.00 92.56 103 ILE A O 1
ATOM 791 N N . ASN A 1 104 ? -1.700 -2.860 13.083 1.00 91.19 104 ASN A N 1
ATOM 792 C CA . ASN A 1 104 ? -1.730 -4.317 13.024 1.00 91.19 104 ASN A CA 1
ATOM 793 C C . ASN A 1 104 ? -2.862 -4.748 12.077 1.00 91.19 104 ASN A C 1
ATOM 795 O O . ASN A 1 104 ? -4.030 -4.509 12.384 1.00 91.19 104 ASN A O 1
ATOM 799 N N . LEU A 1 105 ? -2.493 -5.284 10.909 1.00 86.44 105 LEU A N 1
ATOM 800 C CA . LEU A 1 105 ? -3.409 -5.687 9.833 1.00 86.44 105 LEU A CA 1
ATOM 801 C C . LEU A 1 105 ? -3.977 -7.091 10.055 1.00 86.44 105 LEU A C 1
ATOM 803 O O . LEU A 1 105 ? -3.226 -7.945 10.575 1.00 86.44 105 LEU A O 1
#

Mean predicted aligned error: 10.65 Å

Nearest PDB structures (foldseek):
  4e19-assembly2_B  TM=8.498E-01  e=3.484E-03  Halobacterium salinarum NRC-1
  4h8k-assembly1_B  TM=8.049E-01  e=6.078E-03  uncultured organism
  7u65-assembly1_G  TM=6.197E-01  e=8.153E-02  Escherichia phage T7
  8igd-assembly1_A  TM=5.114E-01  e=8.673E-02  Arabidopsis thaliana
  1wfz-assembly1_A  TM=4.485E-01  e=3.379E-01  Mus musculus

Organism: Trema orientale (NCBI:txid63057)

Secondary structure (DSSP, 8-state):
----------S---------------SS------PPSTT-EEEEEEEEEETTTTEEEEEEEEEETT--EEEEEEEEEE--SSHHHHHHHHHHHHHHHHHHTT---

InterPro domains:
  IPR002156 Ribonuclease H domain [PF13456] (44-103)
  IPR052929 RNase H-like EbsB-related [PTHR47074] (26-104)

Sequence (105 aa):
MDYKLYIVEIKEVKTVSNREISCLEVGRREACWSPPSNGGFKLNVDAAINKDMRTMDFGAIIRDSKGEFIAALSKKIVGALSPEMAEAKAVGVALSWARYVGINL

pLDDT: mean 76.63, std 23.24, range [28.61, 96.31]

Radius of gyration: 15.49 Å; Cα contacts (8 Å, |Δi|>4): 138; chains: 1; bounding box: 42×28×35 Å